Protein AF-A0A9E6WA13-F1 (afdb_monomer_lite)

pLDDT: mean 92.55, std 5.44, range [67.44, 98.31]

Foldseek 3Di:
DQDKAWDWPAFADDLVNLVVCVVPDVPRDSDDPSPVRQKIKIAPVWMASDNPPDPVRTDDDPVVSVVVVVVVVVCVVVVQWDWDQDPVRRIIIIGGD

Sequence (97 aa):
MKKRYYQITSLLRTGESQRRLSKSNVNASSNTSHLYGTTFDITYARVFSKPKLDKDFEIADGPAIKLLSEAIGELRKEGRCLVVTERRERCFHITVK

Radius of gyration: 14.44 Å; chains: 1; bounding box: 26×30×42 Å

Structure (mmCIF, N/CA/C/O backbone):
data_AF-A0A9E6WA13-F1
#
_entry.id   AF-A0A9E6WA13-F1
#
loop_
_atom_site.group_PDB
_atom_site.id
_atom_site.type_symbol
_atom_site.label_atom_id
_atom_site.label_alt_id
_atom_site.label_comp_id
_atom_site.label_asym_id
_atom_site.label_entity_id
_atom_site.label_seq_id
_atom_site.pdbx_PDB_ins_code
_atom_site.Cartn_x
_atom_site.Cartn_y
_atom_site.Cartn_z
_atom_site.occupancy
_atom_site.B_iso_or_equiv
_atom_site.auth_seq_id
_atom_site.auth_comp_id
_atom_site.auth_asym_id
_atom_site.auth_atom_id
_atom_site.pdbx_PDB_model_num
ATOM 1 N N . MET A 1 1 ? 0.714 1.703 -24.276 1.00 67.44 1 MET A N 1
ATOM 2 C CA . MET A 1 1 ? 1.284 1.782 -22.907 1.00 67.44 1 MET A CA 1
ATOM 3 C C . MET A 1 1 ? 1.606 0.382 -22.402 1.00 67.44 1 MET A C 1
ATOM 5 O O . MET A 1 1 ? 0.829 -0.529 -22.663 1.00 67.44 1 MET A O 1
ATOM 9 N N . LYS A 1 2 ? 2.734 0.190 -21.705 1.00 85.00 2 LYS A N 1
ATOM 10 C CA . LYS A 1 2 ? 3.060 -1.091 -21.053 1.00 85.00 2 LYS A CA 1
ATOM 11 C C . LYS A 1 2 ? 2.256 -1.204 -19.753 1.00 85.00 2 LYS A C 1
ATOM 13 O O . LYS A 1 2 ? 2.255 -0.264 -18.967 1.00 85.00 2 LYS A O 1
ATOM 18 N N . LYS A 1 3 ? 1.569 -2.330 -19.535 1.00 91.19 3 LYS A N 1
ATOM 19 C CA . LYS A 1 3 ? 0.823 -2.577 -18.290 1.00 91.19 3 LYS A CA 1
ATOM 20 C C . LYS A 1 3 ? 1.784 -2.852 -17.133 1.00 91.19 3 LYS A C 1
ATOM 22 O O . LYS A 1 3 ? 2.842 -3.456 -17.331 1.00 91.19 3 LYS A O 1
ATOM 27 N N . ARG A 1 4 ? 1.387 -2.407 -15.941 1.00 93.88 4 ARG A N 1
ATOM 28 C CA . ARG A 1 4 ? 2.079 -2.613 -14.667 1.00 93.88 4 ARG A CA 1
ATOM 29 C C . ARG A 1 4 ? 1.100 -3.124 -13.630 1.00 93.88 4 ARG A C 1
ATOM 31 O O . ARG A 1 4 ? -0.082 -2.795 -13.685 1.00 93.88 4 ARG A O 1
ATOM 38 N N . TYR A 1 5 ? 1.610 -3.935 -12.718 1.00 95.69 5 TYR A N 1
ATOM 39 C CA . TYR A 1 5 ? 0.832 -4.566 -11.667 1.00 95.69 5 TYR A CA 1
ATOM 40 C C . TYR A 1 5 ? 1.426 -4.186 -10.316 1.00 95.69 5 TYR A C 1
ATOM 42 O O . TYR A 1 5 ? 2.644 -4.235 -10.125 1.00 95.69 5 TYR A O 1
ATOM 50 N N . TYR A 1 6 ? 0.554 -3.796 -9.393 1.00 95.75 6 TYR A N 1
ATOM 51 C CA . TYR A 1 6 ? 0.910 -3.419 -8.031 1.00 95.75 6 TYR A CA 1
ATOM 52 C C . TYR A 1 6 ? 0.464 -4.522 -7.078 1.00 95.75 6 TYR A C 1
ATOM 54 O O . TYR A 1 6 ? -0.600 -5.115 -7.257 1.00 95.75 6 TYR A O 1
ATOM 62 N N . GLN A 1 7 ? 1.283 -4.804 -6.069 1.00 95.69 7 GLN A N 1
ATOM 63 C CA . GLN A 1 7 ? 0.966 -5.809 -5.065 1.00 95.69 7 GLN A CA 1
ATOM 64 C C . GLN A 1 7 ? 0.293 -5.160 -3.859 1.00 95.69 7 GLN A C 1
ATOM 66 O O . GLN A 1 7 ? 0.838 -4.233 -3.257 1.00 95.69 7 GLN A O 1
ATOM 71 N N . ILE A 1 8 ? -0.845 -5.727 -3.467 1.00 95.56 8 ILE A N 1
ATOM 72 C CA . ILE A 1 8 ? -1.457 -5.467 -2.169 1.00 95.56 8 ILE A CA 1
ATOM 73 C C . ILE A 1 8 ? -0.799 -6.404 -1.152 1.00 95.56 8 ILE A C 1
ATOM 75 O O . ILE A 1 8 ? -0.855 -7.625 -1.303 1.00 95.56 8 ILE A O 1
ATOM 79 N N . THR A 1 9 ? -0.122 -5.842 -0.154 1.00 94.19 9 THR A N 1
ATOM 80 C CA . THR A 1 9 ? 0.640 -6.604 0.851 1.00 94.19 9 THR A CA 1
ATOM 81 C C . THR A 1 9 ? -0.154 -6.877 2.123 1.00 94.19 9 THR A C 1
ATOM 83 O O . THR A 1 9 ? 0.179 -7.804 2.858 1.00 94.19 9 THR A O 1
ATOM 86 N N . SER A 1 10 ? -1.214 -6.108 2.378 1.00 93.31 10 SER A N 1
ATOM 87 C CA . SER A 1 10 ? -2.128 -6.291 3.508 1.00 93.31 10 SER A CA 1
ATOM 88 C C . SER A 1 10 ? -3.528 -5.800 3.140 1.00 93.31 10 SER A C 1
ATOM 90 O O . SER A 1 10 ? -3.663 -4.826 2.406 1.00 93.31 10 SER A O 1
ATOM 92 N N . LEU A 1 11 ? -4.557 -6.462 3.668 1.00 93.81 11 LEU A N 1
ATOM 93 C CA . LEU A 1 11 ? -5.985 -6.141 3.520 1.00 93.81 11 LEU A CA 1
ATOM 94 C C . LEU A 1 11 ? -6.650 -6.321 4.895 1.00 93.81 11 LEU A C 1
ATOM 96 O O . LEU A 1 11 ? -6.128 -5.829 5.890 1.00 93.81 11 LEU A O 1
ATOM 100 N N . LEU A 1 12 ? -7.756 -7.057 4.991 1.00 94.00 12 LEU A N 1
ATOM 101 C CA . LEU A 1 12 ? -8.357 -7.460 6.256 1.00 94.00 12 LEU A CA 1
ATOM 102 C C . LEU A 1 12 ? -7.388 -8.337 7.066 1.00 94.00 12 LEU A C 1
ATOM 104 O O . LEU A 1 12 ? -6.837 -9.314 6.552 1.00 94.00 12 LEU A O 1
ATOM 108 N N . ARG A 1 13 ? -7.231 -8.024 8.354 1.00 91.44 13 ARG A N 1
ATOM 109 C CA . ARG A 1 13 ? -6.548 -8.885 9.328 1.00 91.44 13 ARG A CA 1
ATOM 110 C C . ARG A 1 13 ? -7.559 -9.439 10.321 1.00 91.44 13 ARG A C 1
ATOM 112 O O . ARG A 1 13 ? -8.419 -8.721 10.812 1.00 91.44 13 ARG A O 1
ATOM 119 N N . THR A 1 14 ? -7.427 -10.716 10.661 1.00 92.50 14 THR A N 1
ATOM 120 C CA . THR A 1 14 ? -8.126 -11.301 11.813 1.00 92.50 14 THR A CA 1
ATOM 121 C C . THR A 1 14 ? -7.363 -10.988 13.098 1.00 92.50 14 THR A C 1
ATOM 123 O O . THR A 1 14 ? -6.138 -10.830 13.065 1.00 92.50 14 THR A O 1
ATOM 126 N N . GLY A 1 15 ? -8.045 -10.986 14.248 1.00 92.06 15 GLY A N 1
ATOM 127 C CA . GLY A 1 15 ? -7.380 -10.830 15.548 1.00 92.06 15 GLY A CA 1
ATOM 128 C C . GLY A 1 15 ? -6.284 -11.879 15.795 1.00 92.06 15 GLY A C 1
ATOM 129 O O . GLY A 1 15 ? -5.257 -11.581 16.402 1.00 92.06 15 GLY A O 1
ATOM 130 N N . GLU A 1 16 ? -6.446 -13.093 15.261 1.00 92.12 16 GLU A N 1
ATOM 131 C CA . GLU A 1 16 ? -5.405 -14.124 15.297 1.00 92.12 16 GLU A CA 1
ATOM 132 C C . GLU A 1 16 ? -4.188 -13.754 14.436 1.00 92.12 16 GLU A C 1
ATOM 134 O O . GLU A 1 16 ? -3.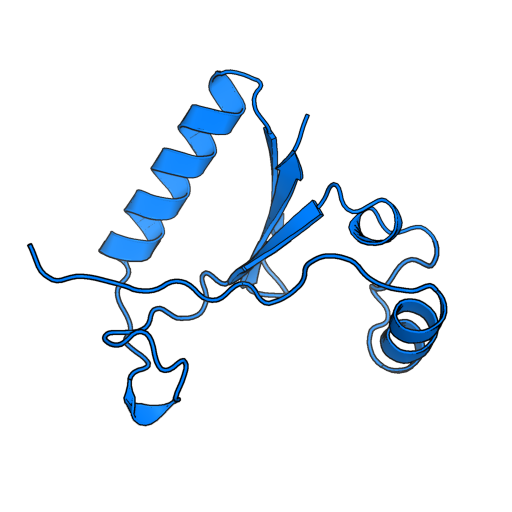054 -13.823 14.914 1.00 92.12 16 GLU A O 1
ATOM 139 N N . SER A 1 17 ? -4.407 -13.316 13.189 1.00 90.31 17 SER A N 1
ATOM 140 C CA . SER A 1 17 ? -3.318 -12.893 12.301 1.00 90.31 17 SER A CA 1
ATOM 141 C C . SER A 1 17 ? -2.561 -11.686 12.861 1.00 90.31 17 SER A C 1
ATOM 143 O O . SER A 1 17 ? -1.332 -11.658 12.798 1.00 90.31 17 SER A O 1
ATOM 145 N N . GLN A 1 18 ? -3.270 -10.749 13.502 1.00 92.06 18 GLN A N 1
ATOM 146 C CA . GLN A 1 18 ? -2.667 -9.587 14.145 1.00 92.06 18 GLN A CA 1
ATOM 147 C C . GLN A 1 18 ? -1.836 -9.987 15.368 1.00 92.06 18 GLN A C 1
ATOM 149 O O . GLN A 1 18 ? -0.700 -9.543 15.504 1.00 92.06 18 GLN A O 1
ATOM 154 N N . ARG A 1 19 ? -2.347 -10.894 16.212 1.00 90.25 19 ARG A N 1
ATOM 155 C CA . ARG A 1 19 ? -1.599 -11.440 17.357 1.00 90.25 19 ARG A CA 1
ATOM 156 C C . ARG A 1 19 ? -0.361 -12.224 16.925 1.00 90.25 19 ARG A C 1
ATOM 158 O O . ARG A 1 19 ? 0.636 -12.247 17.638 1.00 90.25 19 ARG A O 1
ATOM 165 N N . ARG A 1 20 ? -0.413 -12.907 15.780 1.00 91.25 20 ARG A N 1
ATOM 166 C CA . ARG A 1 20 ? 0.760 -13.583 15.215 1.00 91.25 20 ARG A CA 1
ATOM 167 C C . ARG A 1 20 ? 1.789 -12.565 14.726 1.00 91.25 20 ARG A C 1
ATOM 169 O O . ARG A 1 20 ? 2.965 -12.726 15.031 1.00 91.25 20 ARG A O 1
ATOM 176 N N . LEU A 1 21 ? 1.348 -11.514 14.036 1.00 88.31 21 LEU A N 1
ATOM 177 C CA . LEU A 1 21 ? 2.220 -10.449 13.540 1.00 88.31 21 LEU A CA 1
ATOM 178 C C . LEU A 1 21 ? 2.905 -9.677 14.677 1.00 88.31 21 LEU A C 1
ATOM 180 O O . LEU A 1 21 ? 4.098 -9.399 14.585 1.00 88.31 21 LEU A O 1
ATOM 184 N N . SER A 1 22 ? 2.196 -9.392 15.772 1.00 88.38 22 SER A N 1
ATOM 185 C CA . SER A 1 22 ? 2.750 -8.668 16.925 1.00 88.38 22 SER A CA 1
ATOM 186 C C . SER A 1 22 ? 3.863 -9.415 17.661 1.00 88.38 22 SER A C 1
ATOM 188 O O . SER A 1 22 ? 4.575 -8.810 18.454 1.00 88.38 22 SER A O 1
ATOM 190 N N . LYS A 1 23 ? 4.053 -10.715 17.396 1.00 89.69 23 LYS A N 1
ATOM 191 C CA . LYS A 1 23 ? 5.194 -11.478 17.929 1.00 89.69 23 LYS A CA 1
ATOM 192 C C . LYS A 1 23 ? 6.507 -11.153 17.222 1.00 89.69 23 LYS A C 1
ATOM 194 O O . LYS A 1 23 ? 7.561 -11.271 17.833 1.00 89.69 23 LYS A O 1
ATOM 199 N N . SER A 1 24 ? 6.451 -10.798 15.939 1.00 86.88 24 SER A N 1
ATOM 200 C CA . SER A 1 24 ? 7.636 -10.564 15.104 1.00 86.88 24 SER A CA 1
ATOM 201 C C . SER A 1 24 ? 7.805 -9.104 14.691 1.00 86.88 24 SER A C 1
ATOM 203 O O . SER A 1 24 ? 8.910 -8.695 14.351 1.00 86.88 24 SER A O 1
ATOM 205 N N . ASN A 1 25 ? 6.730 -8.312 14.702 1.00 82.56 25 ASN A N 1
ATOM 206 C CA . ASN A 1 25 ? 6.753 -6.897 14.355 1.00 82.56 25 ASN A CA 1
ATOM 207 C C . ASN A 1 25 ? 6.363 -6.048 15.569 1.00 82.56 25 ASN A C 1
ATOM 209 O O . ASN A 1 25 ? 5.190 -5.952 15.921 1.00 82.56 25 ASN A O 1
ATOM 213 N N . VAL A 1 26 ? 7.355 -5.387 16.166 1.00 80.00 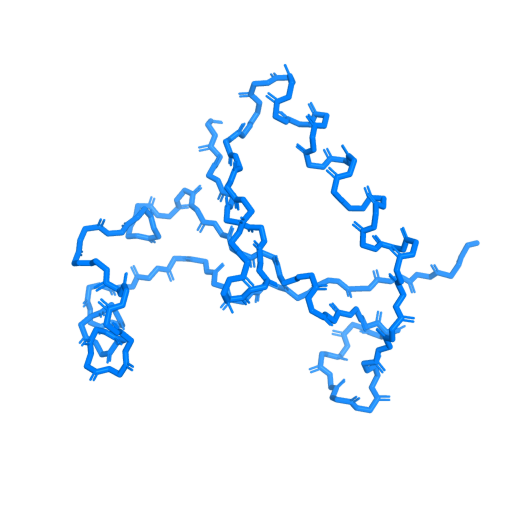26 VAL A N 1
ATOM 214 C CA . VAL A 1 26 ? 7.178 -4.497 17.327 1.00 80.00 26 VAL A CA 1
ATOM 215 C C . VAL A 1 26 ? 6.247 -3.314 17.021 1.00 80.00 26 VAL A C 1
ATOM 217 O O . VAL A 1 26 ? 5.615 -2.784 17.926 1.00 80.00 26 VAL A O 1
ATOM 220 N N . ASN A 1 27 ? 6.099 -2.923 15.751 1.00 79.44 27 ASN A N 1
ATOM 221 C CA . ASN A 1 27 ? 5.210 -1.826 15.359 1.00 79.44 27 ASN A CA 1
ATOM 222 C C . ASN A 1 27 ? 3.745 -2.267 15.209 1.00 79.44 27 ASN A C 1
ATOM 224 O O . ASN A 1 27 ? 2.867 -1.435 14.976 1.00 79.44 27 ASN A O 1
ATOM 228 N N . ALA A 1 28 ? 3.456 -3.568 15.292 1.00 81.19 28 ALA A N 1
ATOM 229 C CA . ALA A 1 28 ? 2.108 -4.075 15.100 1.00 81.19 28 ALA A CA 1
ATOM 230 C C . ALA A 1 28 ? 1.247 -3.809 16.346 1.00 81.19 28 ALA A C 1
ATOM 232 O O . ALA A 1 28 ? 1.238 -4.583 17.302 1.00 81.19 28 ALA A O 1
ATOM 233 N N . SER A 1 29 ? 0.483 -2.717 16.299 1.00 82.88 29 SER A N 1
ATOM 234 C CA . SER A 1 29 ? -0.526 -2.382 17.311 1.00 82.88 29 SER A CA 1
ATOM 235 C C . SER A 1 29 ? -1.638 -3.432 17.368 1.00 82.88 29 SER A C 1
ATOM 237 O O . SER A 1 29 ? -2.110 -3.901 16.332 1.00 82.88 29 SER A O 1
ATOM 239 N N . SER A 1 30 ? -2.113 -3.774 18.566 1.00 79.31 30 SER A N 1
ATOM 240 C CA . SER A 1 30 ? -3.266 -4.666 18.745 1.00 79.31 30 SER A CA 1
ATOM 241 C C . SER A 1 30 ? -4.553 -4.095 18.136 1.00 79.31 30 SER A C 1
ATOM 243 O O . SER A 1 30 ? -5.353 -4.855 17.598 1.00 79.31 30 SER A O 1
ATOM 245 N N . ASN A 1 31 ? -4.722 -2.769 18.158 1.00 83.56 31 ASN A N 1
ATOM 246 C CA . ASN A 1 31 ? -5.837 -2.061 17.533 1.00 83.56 31 ASN A CA 1
ATOM 247 C C . ASN A 1 31 ? -5.390 -1.464 16.189 1.00 83.56 31 ASN A C 1
ATOM 249 O O . ASN A 1 31 ? -5.000 -0.299 16.107 1.00 83.56 31 ASN A O 1
ATOM 253 N N . THR A 1 32 ? -5.390 -2.291 15.143 1.00 87.44 32 THR A N 1
ATOM 254 C CA . THR A 1 32 ? -5.044 -1.877 13.776 1.00 87.44 32 THR A CA 1
ATOM 255 C C . THR A 1 32 ? -6.295 -1.661 12.932 1.00 87.44 32 T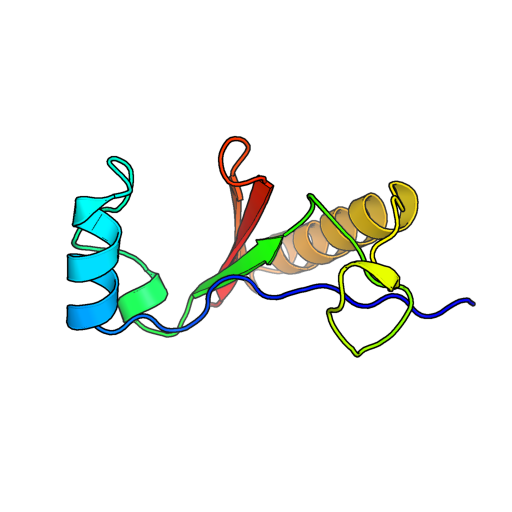HR A C 1
ATOM 257 O O . THR A 1 32 ? -7.276 -2.393 13.053 1.00 87.44 32 THR A O 1
ATOM 260 N N . SER A 1 33 ? -6.245 -0.690 12.020 1.00 89.94 33 SER A N 1
ATOM 261 C CA . SER A 1 33 ? -7.352 -0.380 11.113 1.00 89.94 33 SER A CA 1
ATOM 262 C C . SER A 1 33 ? -7.693 -1.520 10.144 1.00 89.94 33 SER A C 1
ATOM 264 O O . SER A 1 33 ? -8.851 -1.684 9.765 1.00 89.94 33 SER A O 1
ATOM 266 N N . HIS A 1 34 ? -6.733 -2.403 9.852 1.00 92.69 34 HIS A N 1
ATOM 267 C CA . HIS A 1 34 ? -6.976 -3.626 9.083 1.00 92.69 34 HIS A CA 1
ATOM 268 C C . HIS A 1 34 ? -7.984 -4.584 9.730 1.00 92.69 34 HIS A C 1
ATOM 270 O O . HIS A 1 34 ? -8.511 -5.437 9.023 1.00 92.69 34 HIS A O 1
ATOM 276 N N . LEU A 1 35 ? -8.268 -4.477 11.036 1.00 93.31 35 LEU A N 1
ATOM 277 C CA . LEU A 1 35 ? -9.300 -5.296 11.689 1.00 93.31 35 LEU A CA 1
ATOM 278 C C . LEU A 1 35 ? -10.715 -4.936 11.220 1.00 93.31 35 LEU A C 1
ATOM 280 O O . LEU A 1 35 ? -11.605 -5.777 11.279 1.00 93.31 35 LEU A O 1
ATOM 284 N N . TYR A 1 36 ? -10.921 -3.706 10.744 1.00 91.88 36 TYR A N 1
ATOM 285 C CA . TYR A 1 36 ? -12.239 -3.203 10.352 1.00 91.88 36 TYR A CA 1
ATOM 286 C C . TYR A 1 36 ? -12.538 -3.399 8.860 1.00 91.88 36 TYR A C 1
ATOM 288 O O . TYR A 1 36 ? -13.598 -3.002 8.393 1.00 91.88 36 TYR A O 1
ATOM 296 N N . GLY A 1 37 ? -11.610 -3.985 8.092 1.00 91.38 37 GLY A N 1
ATOM 297 C CA . GLY A 1 37 ? -11.796 -4.230 6.656 1.00 91.38 37 GLY A CA 1
ATOM 298 C C . GLY A 1 37 ? -11.831 -2.966 5.790 1.00 91.38 37 GLY A C 1
ATOM 299 O O . GLY A 1 37 ? -12.160 -3.043 4.612 1.00 91.38 37 GLY A O 1
ATOM 300 N N . THR A 1 38 ? -11.471 -1.812 6.350 1.00 94.00 38 THR A N 1
ATOM 301 C CA . THR A 1 38 ? -11.482 -0.512 5.663 1.00 94.00 38 THR A CA 1
ATOM 302 C C . THR A 1 38 ? -10.107 -0.096 5.146 1.00 94.00 38 THR A C 1
ATOM 304 O O . THR A 1 38 ? -9.983 0.949 4.507 1.00 94.00 38 THR A O 1
ATOM 307 N N . THR A 1 39 ? -9.071 -0.900 5.404 1.00 96.25 39 THR A N 1
ATOM 308 C CA . THR A 1 39 ? -7.672 -0.530 5.173 1.00 96.25 39 THR A CA 1
ATOM 309 C C . THR A 1 39 ? -6.900 -1.589 4.398 1.00 96.25 39 THR A C 1
ATOM 311 O O . THR A 1 39 ? -7.007 -2.787 4.676 1.00 96.25 39 THR A O 1
ATOM 314 N N . PHE A 1 40 ? -6.069 -1.135 3.461 1.00 97.12 40 PHE A N 1
ATOM 315 C CA . PHE A 1 40 ? -5.170 -1.973 2.680 1.00 97.12 40 PHE A CA 1
ATOM 316 C C . PHE A 1 40 ? -3.838 -1.284 2.380 1.00 97.12 40 PHE A C 1
ATOM 318 O O . PHE A 1 40 ? -3.760 -0.058 2.302 1.00 97.12 40 PHE A O 1
ATOM 325 N N . ASP A 1 41 ? -2.811 -2.102 2.147 1.00 97.12 41 ASP A N 1
ATOM 326 C CA . ASP A 1 41 ? -1.444 -1.643 1.911 1.00 97.12 41 ASP A CA 1
ATOM 327 C C . ASP A 1 41 ? -1.015 -1.974 0.489 1.00 97.12 41 ASP A C 1
ATOM 329 O O . ASP A 1 41 ? -1.015 -3.143 0.096 1.00 97.12 41 ASP A O 1
ATOM 333 N N . ILE A 1 42 ? -0.587 -0.963 -0.267 1.00 97.44 42 ILE A N 1
ATOM 334 C CA . ILE A 1 42 ? 0.072 -1.163 -1.562 1.00 97.44 42 ILE A CA 1
ATOM 335 C C . ILE A 1 42 ? 1.564 -0.904 -1.391 1.00 97.44 42 ILE A C 1
ATOM 337 O O . ILE A 1 42 ? 1.966 0.191 -0.995 1.00 97.44 42 ILE A O 1
ATOM 341 N N . THR A 1 43 ? 2.407 -1.888 -1.708 1.00 96.06 43 THR A N 1
ATOM 342 C CA . THR A 1 43 ? 3.8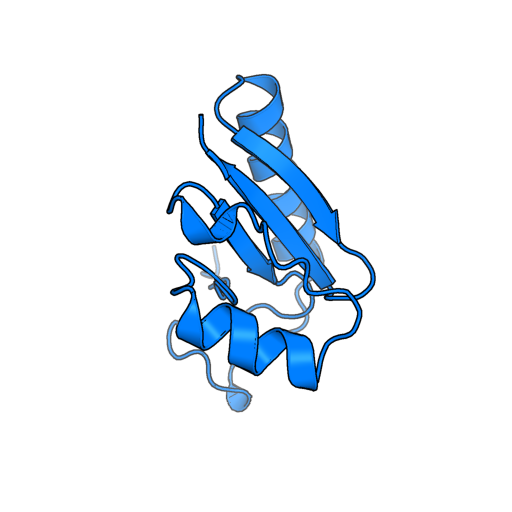60 -1.679 -1.658 1.00 96.06 43 THR A CA 1
ATOM 343 C C . THR A 1 43 ? 4.321 -0.743 -2.773 1.00 96.06 43 THR A C 1
ATOM 345 O O . THR A 1 43 ? 3.881 -0.852 -3.917 1.00 96.06 43 THR A O 1
ATOM 348 N N . TYR A 1 44 ? 5.255 0.148 -2.449 1.00 95.81 44 TYR A N 1
ATOM 349 C CA . TYR A 1 44 ? 6.004 0.924 -3.437 1.00 95.81 44 TYR A CA 1
ATOM 350 C C . TYR A 1 44 ? 7.464 0.480 -3.549 1.00 95.81 44 TYR A C 1
ATOM 352 O O . TYR A 1 44 ? 8.260 1.102 -4.252 1.00 95.81 44 TYR A O 1
ATOM 360 N N . ALA A 1 45 ? 7.843 -0.599 -2.856 1.00 94.25 45 ALA A N 1
ATOM 361 C CA . ALA A 1 45 ? 9.175 -1.174 -2.979 1.00 94.25 45 ALA A CA 1
ATOM 362 C C . ALA A 1 45 ? 9.399 -1.829 -4.347 1.00 94.25 45 ALA A C 1
ATOM 364 O O . ALA A 1 45 ? 10.541 -1.891 -4.799 1.00 94.25 45 ALA A O 1
ATOM 365 N N . ARG A 1 46 ? 8.318 -2.307 -4.974 1.00 92.88 46 ARG A N 1
ATOM 366 C CA . ARG A 1 46 ? 8.348 -3.132 -6.178 1.00 92.88 46 ARG A CA 1
ATOM 367 C C . ARG A 1 46 ? 7.103 -2.980 -7.038 1.00 92.88 46 ARG A C 1
ATOM 369 O O . ARG A 1 46 ? 6.011 -2.732 -6.531 1.00 92.88 46 ARG A O 1
ATOM 376 N N . VAL A 1 47 ? 7.283 -3.179 -8.338 1.00 95.44 47 VAL A N 1
ATOM 377 C CA . VAL A 1 47 ? 6.231 -3.202 -9.361 1.00 95.44 47 VAL A CA 1
ATOM 378 C C . VAL A 1 47 ? 6.423 -4.458 -10.200 1.00 95.44 47 VAL A C 1
ATOM 380 O O . VAL A 1 47 ? 7.546 -4.926 -10.352 1.00 95.44 47 VAL A O 1
ATOM 383 N N . PHE A 1 48 ? 5.350 -5.007 -10.764 1.00 96.31 48 PHE A N 1
ATOM 384 C CA . PHE A 1 48 ? 5.421 -6.227 -11.562 1.00 96.31 48 PHE A CA 1
ATOM 385 C C . PHE A 1 48 ? 5.064 -5.963 -13.025 1.00 96.31 48 PHE A C 1
ATOM 387 O O . PHE A 1 48 ? 4.153 -5.198 -13.357 1.00 96.31 48 PHE A O 1
ATOM 394 N N . SER A 1 49 ? 5.799 -6.615 -13.923 1.00 94.62 49 SER A N 1
ATOM 395 C CA . SER A 1 49 ? 5.561 -6.574 -15.372 1.00 94.62 49 SER A CA 1
ATOM 396 C C . SER A 1 49 ? 4.447 -7.522 -15.830 1.00 94.62 49 SER A C 1
ATOM 398 O O . SER A 1 49 ? 3.900 -7.355 -16.921 1.00 94.62 49 SER A O 1
ATOM 400 N N . LYS A 1 50 ? 4.090 -8.495 -14.987 1.00 93.38 50 LYS A N 1
ATOM 401 C CA . LYS A 1 50 ? 3.035 -9.489 -15.200 1.00 93.38 50 LYS A CA 1
ATOM 402 C C . LYS A 1 50 ? 2.117 -9.549 -13.972 1.00 93.38 50 LYS A C 1
ATOM 404 O O . LYS A 1 50 ? 2.549 -9.177 -12.885 1.00 93.38 50 LYS A O 1
ATOM 409 N N . PRO A 1 51 ? 0.875 -10.043 -14.117 1.00 90.06 51 PRO A N 1
ATOM 410 C CA . PRO A 1 51 ? -0.043 -10.188 -12.985 1.00 90.06 51 PRO A CA 1
ATOM 411 C C . PRO A 1 51 ? 0.413 -11.261 -11.994 1.00 90.06 51 PRO A C 1
ATOM 413 O O . PRO A 1 51 ? 0.058 -11.212 -10.821 1.00 90.06 51 PRO A O 1
ATOM 416 N N . LYS A 1 52 ? 1.204 -12.235 -12.460 1.00 85.50 52 LYS A N 1
ATOM 417 C CA . LYS A 1 52 ? 1.857 -13.208 -11.591 1.00 85.50 52 LYS A CA 1
ATOM 418 C C . LYS A 1 52 ? 2.881 -12.436 -10.751 1.00 85.50 52 LYS A C 1
ATOM 420 O O . LYS A 1 52 ? 3.880 -11.980 -11.299 1.00 85.50 52 LYS A O 1
ATOM 425 N N . LEU A 1 53 ? 2.596 -12.253 -9.459 1.00 81.62 53 LEU A N 1
ATOM 426 C CA . LEU A 1 53 ? 3.430 -11.527 -8.485 1.00 81.62 53 LEU A CA 1
ATOM 427 C C . LEU A 1 53 ? 4.681 -12.340 -8.101 1.00 81.62 53 LEU A C 1
ATOM 429 O O . LEU A 1 53 ? 4.953 -12.601 -6.932 1.00 81.62 53 LEU A O 1
ATOM 433 N N . ASP A 1 54 ? 5.390 -12.802 -9.123 1.00 88.81 54 ASP A N 1
ATOM 434 C CA . ASP A 1 54 ? 6.609 -13.592 -9.042 1.00 88.81 54 ASP A CA 1
ATOM 435 C C . ASP A 1 54 ? 7.825 -12.663 -9.019 1.00 88.81 54 ASP A C 1
ATOM 437 O O . ASP A 1 54 ? 7.810 -11.612 -9.669 1.00 88.81 54 ASP A O 1
ATOM 441 N N . LYS A 1 55 ? 8.891 -13.064 -8.323 1.00 87.94 55 LYS A N 1
ATOM 442 C CA . LYS A 1 55 ? 10.128 -12.271 -8.241 1.00 87.94 55 LYS A CA 1
ATOM 443 C C . LYS A 1 55 ? 10.763 -12.077 -9.615 1.00 87.94 55 LYS A C 1
ATOM 445 O O . LYS A 1 55 ? 11.303 -11.011 -9.882 1.00 87.94 55 LYS A O 1
ATOM 450 N N . ASP A 1 56 ? 10.609 -13.049 -10.510 1.00 91.75 56 ASP A N 1
ATOM 451 C CA . ASP A 1 56 ? 11.125 -12.976 -11.882 1.00 91.75 56 ASP A CA 1
ATOM 452 C C . ASP A 1 56 ? 10.456 -11.876 -12.723 1.00 91.75 56 ASP A C 1
ATOM 454 O O . ASP A 1 56 ? 10.980 -11.459 -13.756 1.00 91.75 56 ASP A O 1
ATOM 458 N N . PHE A 1 57 ? 9.279 -11.402 -12.304 1.00 92.31 57 PHE A N 1
ATOM 459 C CA . PHE A 1 57 ? 8.555 -10.324 -12.978 1.00 92.31 57 PHE A CA 1
ATOM 460 C C . PHE A 1 57 ? 8.630 -8.996 -12.230 1.00 92.31 57 PHE A C 1
ATOM 462 O O . PHE A 1 57 ? 8.040 -8.019 -12.709 1.00 92.31 57 PHE A O 1
ATOM 469 N N . GLU A 1 58 ? 9.337 -8.965 -11.098 1.00 94.12 58 GLU A N 1
ATOM 470 C CA . GLU A 1 58 ? 9.616 -7.766 -10.324 1.00 94.12 58 GLU A CA 1
ATOM 471 C C . GLU A 1 58 ? 10.521 -6.830 -11.128 1.00 94.12 58 GLU A C 1
ATOM 473 O O . GLU A 1 58 ? 11.531 -7.229 -11.703 1.00 94.12 58 GLU A O 1
ATOM 478 N N . ILE A 1 59 ? 10.134 -5.563 -11.198 1.00 93.00 59 ILE A N 1
ATOM 479 C CA . ILE A 1 59 ? 10.864 -4.526 -11.912 1.00 93.00 59 ILE A CA 1
ATOM 480 C C . ILE A 1 59 ? 10.954 -3.263 -11.061 1.00 93.00 59 ILE A C 1
ATOM 482 O O . ILE A 1 59 ? 10.026 -2.897 -10.334 1.00 93.00 59 ILE A O 1
ATOM 486 N N . ALA A 1 60 ? 12.071 -2.556 -11.207 1.00 89.81 60 ALA A N 1
ATOM 487 C CA . ALA A 1 60 ? 12.204 -1.196 -10.717 1.00 89.81 60 ALA A CA 1
ATOM 488 C C . ALA A 1 60 ? 11.564 -0.241 -11.735 1.00 89.81 60 ALA A C 1
ATOM 490 O O . ALA A 1 60 ? 12.079 -0.054 -12.835 1.00 89.81 60 ALA A O 1
ATOM 491 N N . ASP A 1 61 ? 10.427 0.351 -11.374 1.00 94.06 61 ASP A N 1
ATOM 492 C CA . ASP A 1 61 ? 9.712 1.312 -12.218 1.00 94.06 61 ASP A CA 1
ATOM 493 C C . ASP A 1 61 ? 9.298 2.526 -11.372 1.00 94.06 61 ASP A C 1
ATOM 495 O O . ASP A 1 61 ? 8.170 2.644 -10.890 1.00 94.06 61 ASP A O 1
ATOM 499 N N . GLY A 1 62 ? 10.269 3.414 -11.132 1.00 94.56 62 GLY A N 1
ATOM 500 C CA . GLY A 1 62 ? 10.077 4.651 -10.369 1.00 94.56 62 GLY A CA 1
ATOM 501 C C . GLY A 1 62 ? 8.957 5.545 -10.920 1.00 94.56 62 GLY A C 1
ATOM 502 O O . GLY A 1 62 ? 8.130 6.005 -10.130 1.00 94.56 62 GLY A O 1
ATOM 503 N N . PRO A 1 63 ? 8.857 5.754 -12.249 1.00 95.44 63 PRO A N 1
ATOM 504 C CA . PRO A 1 63 ? 7.731 6.467 -12.847 1.00 95.44 63 PRO A CA 1
ATOM 505 C C . PRO A 1 63 ? 6.369 5.835 -12.530 1.00 95.44 63 PRO A C 1
ATOM 507 O O . PRO A 1 63 ? 5.443 6.559 -12.172 1.00 95.44 63 PRO A O 1
ATOM 510 N N . ALA A 1 64 ? 6.237 4.504 -12.584 1.00 95.50 64 ALA A N 1
ATOM 511 C CA . ALA A 1 64 ? 4.980 3.833 -12.242 1.00 95.50 64 ALA A CA 1
ATOM 512 C C . ALA A 1 64 ? 4.583 4.014 -10.766 1.00 95.50 64 ALA A C 1
ATOM 514 O O . ALA A 1 64 ? 3.397 4.155 -10.463 1.00 95.50 64 ALA A O 1
ATOM 515 N N . ILE A 1 65 ? 5.552 4.029 -9.846 1.00 96.50 65 ILE A N 1
ATOM 516 C CA . ILE A 1 65 ? 5.307 4.326 -8.427 1.00 96.50 65 ILE A CA 1
ATOM 517 C C . ILE A 1 65 ? 4.915 5.790 -8.219 1.00 96.50 65 ILE A C 1
ATOM 519 O O . ILE A 1 65 ? 4.005 6.074 -7.441 1.00 96.50 65 ILE A O 1
ATOM 523 N N . LYS A 1 66 ? 5.569 6.720 -8.924 1.00 96.69 66 LYS A N 1
ATOM 524 C CA . LYS A 1 66 ? 5.233 8.145 -8.860 1.00 96.69 66 LYS A CA 1
ATOM 525 C C . LYS A 1 66 ? 3.788 8.389 -9.306 1.00 96.69 66 LYS A C 1
ATOM 527 O O . LYS A 1 66 ? 3.039 9.016 -8.567 1.00 96.69 66 LYS A O 1
ATOM 532 N N . LEU A 1 67 ? 3.386 7.815 -10.441 1.00 96.75 67 LEU A N 1
ATOM 533 C CA . LEU A 1 67 ? 2.012 7.906 -10.946 1.00 96.75 67 LEU A CA 1
ATOM 534 C C . LEU A 1 67 ? 0.994 7.304 -9.967 1.00 96.75 67 LEU A C 1
ATOM 536 O O . LEU A 1 67 ? -0.058 7.891 -9.735 1.00 96.75 67 LEU A O 1
ATOM 540 N N . LEU A 1 68 ? 1.314 6.163 -9.344 1.00 97.00 68 LEU A N 1
ATOM 541 C CA . LEU A 1 68 ? 0.465 5.583 -8.300 1.00 97.00 68 LEU A CA 1
ATOM 542 C C . LEU A 1 68 ? 0.310 6.541 -7.107 1.00 97.00 68 LEU A C 1
ATOM 544 O O . LEU A 1 68 ? -0.799 6.740 -6.617 1.00 97.00 68 LEU A O 1
ATOM 548 N N . SER A 1 69 ? 1.408 7.148 -6.649 1.00 97.62 69 SER A N 1
ATOM 549 C CA . SER A 1 69 ? 1.386 8.118 -5.550 1.00 97.62 69 SER A CA 1
ATOM 550 C C . SER A 1 69 ? 0.546 9.353 -5.880 1.00 97.62 69 SER A C 1
ATOM 552 O O . SER A 1 69 ? -0.135 9.872 -4.996 1.00 97.62 69 SER A O 1
ATOM 554 N N . GLU A 1 70 ? 0.606 9.839 -7.120 1.00 98.12 70 GLU A N 1
ATOM 555 C CA . GLU A 1 70 ? -0.191 10.974 -7.594 1.00 98.12 70 GLU A CA 1
ATOM 556 C C . GLU A 1 70 ? -1.683 10.622 -7.598 1.00 98.12 70 GLU A C 1
ATOM 558 O O . GLU A 1 70 ? -2.464 11.335 -6.970 1.00 98.12 70 GLU A O 1
ATOM 563 N N . ALA A 1 71 ? -2.056 9.470 -8.165 1.00 97.75 71 ALA A N 1
ATO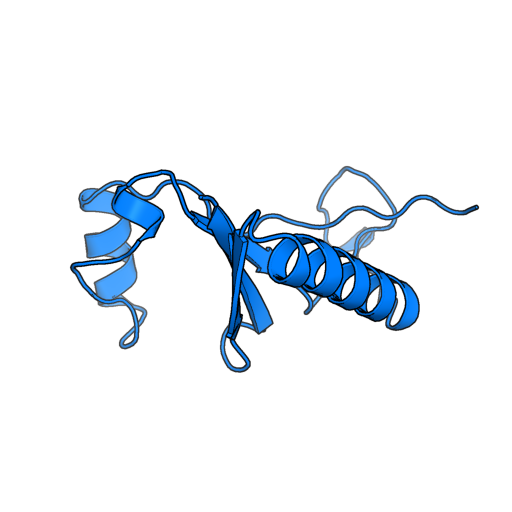M 564 C CA . ALA A 1 71 ? -3.440 8.996 -8.191 1.00 97.75 71 ALA A CA 1
ATOM 565 C C . ALA A 1 71 ? -4.026 8.800 -6.779 1.00 97.75 71 ALA A C 1
ATOM 567 O O . ALA A 1 71 ? -5.149 9.215 -6.496 1.00 97.75 71 ALA A O 1
ATOM 568 N N . ILE A 1 72 ? -3.263 8.215 -5.846 1.00 97.94 72 ILE A N 1
ATOM 569 C CA . ILE A 1 72 ? -3.692 8.107 -4.439 1.00 97.94 72 ILE A CA 1
ATOM 570 C C . ILE A 1 72 ? -3.855 9.504 -3.817 1.00 97.94 72 ILE A C 1
ATOM 572 O O . ILE A 1 72 ? -4.791 9.746 -3.054 1.00 97.94 72 ILE A O 1
ATOM 576 N N . GLY A 1 73 ? -2.955 10.436 -4.141 1.00 98.00 73 GLY A N 1
ATOM 577 C CA . GLY A 1 73 ? -3.026 11.822 -3.687 1.00 98.00 73 GLY A CA 1
ATOM 578 C C . GLY A 1 73 ? -4.284 12.548 -4.169 1.00 98.00 73 GLY A C 1
ATOM 579 O O . GLY A 1 73 ? -4.873 13.304 -3.398 1.00 98.00 73 GLY A O 1
ATOM 580 N N . GLU A 1 74 ? -4.717 12.300 -5.403 1.00 98.31 74 GLU A N 1
ATOM 581 C CA . GLU A 1 74 ? -5.973 12.817 -5.961 1.00 98.31 74 GLU A CA 1
ATOM 582 C C . GLU A 1 74 ? -7.185 12.247 -5.223 1.00 98.31 74 GLU A C 1
ATOM 584 O O . GLU A 1 74 ? -7.981 13.016 -4.686 1.00 98.31 74 GLU A O 1
ATOM 589 N N . LEU A 1 75 ? -7.258 10.922 -5.052 1.00 97.50 75 LEU A N 1
ATOM 590 C CA . LEU A 1 75 ? -8.334 10.272 -4.289 1.00 97.50 75 LEU A CA 1
ATOM 591 C C . LEU A 1 75 ? -8.429 10.794 -2.848 1.00 97.50 75 LEU A C 1
ATOM 593 O O . LEU A 1 75 ? -9.522 10.966 -2.304 1.00 97.50 75 LEU A O 1
ATOM 597 N N . ARG A 1 76 ? -7.283 11.090 -2.224 1.00 97.50 76 ARG A N 1
ATOM 598 C CA . ARG A 1 76 ? -7.235 11.712 -0.897 1.00 97.50 76 ARG A CA 1
ATOM 599 C C . ARG A 1 76 ? -7.796 13.137 -0.919 1.00 97.50 76 ARG A C 1
ATOM 601 O O . ARG A 1 76 ? -8.543 13.496 -0.011 1.00 97.50 76 ARG A O 1
ATOM 608 N N . LYS A 1 77 ? -7.438 13.955 -1.917 1.00 97.69 77 LYS A N 1
ATOM 609 C CA . LYS A 1 77 ? -7.955 15.332 -2.075 1.00 97.69 77 LYS A CA 1
ATOM 610 C C . LYS A 1 77 ? -9.464 15.350 -2.313 1.00 97.69 77 LYS A C 1
ATOM 612 O O . LYS A 1 77 ? -10.141 16.222 -1.786 1.00 97.69 77 LYS A O 1
ATOM 617 N N . GLU A 1 78 ? -9.983 14.359 -3.032 1.00 97.62 78 GLU A N 1
ATOM 618 C CA . GLU A 1 78 ? -11.421 14.132 -3.230 1.00 97.62 78 GLU A CA 1
ATOM 619 C C . GLU A 1 78 ? -12.136 13.608 -1.971 1.00 97.62 78 GLU A C 1
ATOM 621 O O . GLU A 1 78 ? -13.347 13.414 -1.976 1.00 97.62 78 GLU A O 1
ATOM 626 N N . GLY A 1 79 ? -11.406 13.342 -0.882 1.00 96.75 79 GLY A N 1
ATOM 627 C CA . GLY A 1 79 ? -11.973 12.838 0.368 1.00 96.75 79 GLY A CA 1
ATOM 628 C C . GLY A 1 79 ? -12.344 11.352 0.344 1.00 96.75 79 GLY A C 1
ATOM 629 O O . GLY A 1 79 ? -12.937 10.873 1.308 1.00 96.75 79 GLY A O 1
ATOM 630 N N . ARG A 1 80 ? -11.961 10.610 -0.704 1.00 96.69 80 ARG A N 1
ATOM 631 C CA . ARG A 1 80 ? -12.309 9.190 -0.894 1.00 96.69 80 ARG A CA 1
ATOM 632 C C . ARG A 1 80 ? -11.480 8.238 -0.037 1.00 96.69 80 ARG A C 1
ATOM 634 O O . ARG A 1 80 ? -11.881 7.102 0.203 1.00 96.69 80 ARG A O 1
ATOM 641 N N . CYS A 1 81 ? -10.307 8.675 0.413 1.00 97.06 81 CYS A N 1
ATOM 642 C CA . CYS A 1 81 ? -9.463 7.892 1.305 1.00 97.06 81 CYS A CA 1
ATOM 643 C C . CYS A 1 81 ? -8.572 8.765 2.195 1.00 97.06 81 CYS A C 1
ATOM 645 O O . CYS A 1 81 ? -8.349 9.954 1.958 1.00 97.06 81 CYS A O 1
ATOM 647 N N . LEU A 1 82 ? -8.038 8.139 3.238 1.00 97.06 82 LEU A N 1
ATOM 648 C CA . LEU A 1 82 ? -6.882 8.600 3.994 1.00 97.06 82 LEU A CA 1
ATOM 649 C C . LEU A 1 82 ? -5.682 7.747 3.590 1.00 97.06 82 LEU A C 1
ATOM 651 O O . LEU A 1 82 ? -5.824 6.547 3.371 1.00 97.06 82 LEU A O 1
ATOM 655 N N . VAL A 1 83 ? -4.500 8.353 3.519 1.00 97.00 83 VAL A N 1
ATOM 656 C CA . VAL A 1 83 ? -3.260 7.639 3.205 1.00 97.00 83 VAL A CA 1
ATOM 657 C C . VAL A 1 83 ? -2.146 8.066 4.151 1.00 97.00 83 VAL A C 1
ATOM 659 O O . VAL A 1 83 ? -1.963 9.259 4.408 1.00 97.00 83 VAL A O 1
ATOM 662 N N . VAL A 1 84 ? -1.391 7.084 4.638 1.00 95.88 84 VAL A N 1
ATOM 663 C CA . VAL A 1 84 ? -0.116 7.264 5.335 1.00 95.88 84 VAL A CA 1
ATOM 664 C C . VAL A 1 84 ? 0.971 6.571 4.519 1.00 95.88 84 VAL A C 1
ATOM 666 O O . VAL A 1 84 ? 0.839 5.410 4.143 1.00 95.88 84 VAL A O 1
ATOM 669 N N . THR A 1 85 ? 2.056 7.282 4.219 1.00 96.38 85 THR A N 1
ATOM 670 C CA . THR A 1 85 ? 3.205 6.690 3.523 1.00 96.38 85 THR A CA 1
ATOM 671 C C . THR A 1 85 ? 4.171 6.109 4.546 1.00 96.38 85 THR A C 1
ATOM 673 O O . THR A 1 85 ? 4.925 6.842 5.190 1.00 96.38 85 THR A O 1
ATOM 676 N N . GLU A 1 86 ? 4.182 4.787 4.684 1.00 94.00 86 GLU A N 1
ATOM 677 C CA . GLU A 1 86 ? 5.045 4.095 5.634 1.00 94.00 86 GLU A CA 1
ATOM 678 C C . GLU A 1 86 ? 6.421 3.843 5.018 1.00 94.00 86 GLU A C 1
ATOM 680 O O . GLU A 1 86 ? 6.597 3.039 4.101 1.00 94.00 86 GLU A O 1
ATOM 685 N N . ARG A 1 87 ? 7.436 4.564 5.509 1.00 92.44 87 ARG A N 1
ATOM 686 C CA . ARG A 1 87 ? 8.815 4.462 4.997 1.00 92.44 87 ARG A CA 1
ATOM 687 C C . ARG A 1 87 ? 9.505 3.157 5.369 1.00 92.44 87 ARG A C 1
ATOM 689 O O . ARG A 1 87 ? 10.271 2.633 4.567 1.00 92.44 87 ARG A O 1
ATOM 696 N N . ARG A 1 88 ? 9.223 2.638 6.565 1.00 89.25 88 ARG A N 1
ATOM 697 C CA . ARG A 1 88 ? 9.853 1.423 7.091 1.00 89.25 88 ARG A CA 1
ATOM 698 C C . ARG A 1 88 ? 9.387 0.172 6.346 1.00 89.25 88 ARG A C 1
ATOM 700 O O . ARG A 1 88 ? 10.223 -0.584 5.869 1.00 89.25 88 ARG A O 1
ATOM 707 N N . GLU A 1 89 ? 8.075 0.013 6.187 1.00 90.12 89 GLU A N 1
ATOM 708 C CA . GLU A 1 89 ? 7.466 -1.126 5.480 1.00 90.12 89 GLU A CA 1
ATOM 709 C C . GLU A 1 89 ? 7.405 -0.921 3.954 1.00 90.12 89 GLU A C 1
ATOM 711 O O . GLU A 1 89 ? 7.115 -1.842 3.192 1.00 90.12 89 GLU A O 1
ATOM 716 N N . ARG A 1 90 ? 7.726 0.293 3.487 1.00 94.94 90 ARG A N 1
ATOM 717 C CA . ARG A 1 90 ? 7.733 0.692 2.075 1.00 94.94 90 ARG A CA 1
ATOM 718 C C . ARG A 1 90 ? 6.376 0.490 1.382 1.00 94.94 90 ARG A C 1
ATOM 720 O O . ARG A 1 90 ? 6.309 -0.052 0.2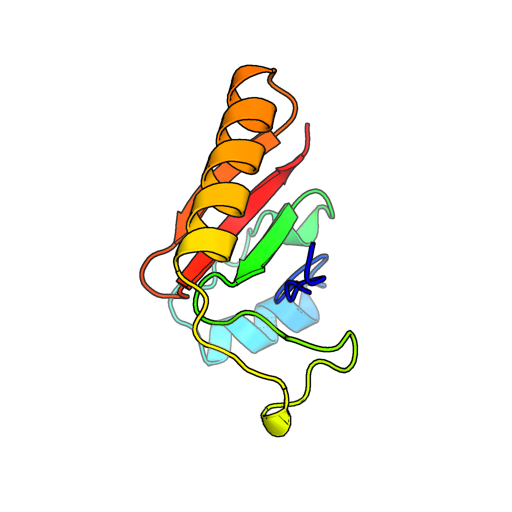72 1.00 94.94 90 ARG A O 1
ATOM 727 N N . CYS A 1 91 ? 5.295 0.937 2.026 1.00 96.50 91 CYS A N 1
ATOM 728 C CA . CYS A 1 91 ? 3.930 0.868 1.498 1.00 96.50 91 CYS A CA 1
ATOM 729 C C . CYS A 1 91 ? 3.126 2.168 1.680 1.00 96.50 91 CYS A C 1
ATOM 731 O O . CYS A 1 91 ? 3.441 3.031 2.503 1.00 96.50 91 CYS A O 1
ATOM 733 N N . PHE A 1 92 ? 2.074 2.304 0.876 1.00 97.94 92 PHE A N 1
ATOM 734 C CA . PHE A 1 92 ? 0.982 3.239 1.116 1.00 97.94 92 PHE A CA 1
ATOM 735 C C . PHE A 1 92 ? -0.083 2.524 1.946 1.00 97.94 92 PHE A C 1
ATOM 737 O O . PHE A 1 92 ? -0.724 1.606 1.438 1.00 97.94 92 PHE A O 1
ATOM 744 N N . HIS A 1 93 ? -0.259 2.956 3.193 1.00 97.06 93 HIS A N 1
ATOM 745 C CA . HIS A 1 93 ? -1.300 2.494 4.108 1.00 97.06 93 HIS A CA 1
ATOM 746 C C . HIS A 1 93 ? -2.569 3.305 3.848 1.00 97.06 93 HIS A C 1
ATOM 748 O O . HIS A 1 93 ? -2.635 4.491 4.191 1.00 97.06 93 HIS A O 1
ATOM 754 N N . ILE A 1 94 ? -3.546 2.704 3.170 1.00 98.00 94 ILE A N 1
ATOM 755 C CA . ILE A 1 94 ? -4.725 3.396 2.637 1.00 98.00 94 ILE A CA 1
ATOM 756 C C . ILE A 1 94 ? -5.964 2.946 3.404 1.00 98.00 94 ILE A C 1
ATOM 758 O O . ILE A 1 94 ? -6.265 1.759 3.453 1.00 98.00 94 ILE A O 1
ATOM 762 N N . THR A 1 95 ? -6.717 3.901 3.947 1.00 97.38 95 THR A N 1
ATOM 763 C CA . THR A 1 95 ? -8.013 3.672 4.599 1.00 97.38 95 THR A CA 1
ATOM 764 C C . THR A 1 95 ? -9.115 4.346 3.792 1.00 97.38 95 THR A C 1
ATOM 766 O O . THR A 1 95 ? -9.063 5.554 3.560 1.00 97.38 95 THR A O 1
ATOM 769 N N . VAL A 1 96 ? -10.113 3.579 3.368 1.00 94.62 96 VAL A N 1
ATOM 770 C CA . VAL A 1 96 ? -11.260 4.065 2.586 1.00 94.62 96 VAL A CA 1
ATOM 771 C C . VAL A 1 96 ? -12.313 4.677 3.516 1.00 94.62 96 VAL A C 1
ATOM 773 O O . VAL A 1 96 ? -12.448 4.241 4.661 1.00 94.62 96 VAL A O 1
ATOM 776 N N . LYS A 1 97 ? -13.017 5.703 3.029 1.00 82.19 97 LYS A N 1
ATOM 777 C CA . LYS A 1 97 ? -14.147 6.354 3.704 1.00 82.19 97 LYS A CA 1
ATOM 778 C C . LYS A 1 97 ? -15.458 6.067 2.989 1.00 82.19 97 LYS A C 1
ATOM 780 O O . LYS A 1 97 ? -15.423 5.990 1.741 1.00 82.19 97 LYS A O 1
#

Secondary structure (DSSP, 8-state):
----B--EEE----HHHHHHHTTT-TT--SS-GGGGT-EEEEESS-EESSSS--GGGEE--HHHHHHHHHHHHHHHHTTSEEEEEETTTTEEEEEE-